Protein AF-A0A5D4RVL4-F1 (afdb_monomer_lite)

Secondary structure (DSSP, 8-state):
-------HHHHHHHHHHHHHHHHHHHHHT-----HHHHHHHHT--HHHHHHHHSS-TTS-----S--

Radius of gyration: 20.82 Å; chains: 1; bounding box: 40×28×59 Å

Structure (mmCIF, N/CA/C/O backbone):
data_AF-A0A5D4RVL4-F1
#
_entry.id   AF-A0A5D4RVL4-F1
#
loop_
_atom_site.group_PDB
_atom_site.id
_atom_site.type_symbol
_atom_site.label_atom_id
_atom_site.label_alt_id
_atom_site.label_comp_id
_atom_site.label_asym_id
_atom_site.label_entity_id
_atom_site.label_seq_id
_atom_site.pdbx_PDB_ins_code
_atom_site.Cartn_x
_atom_site.Cartn_y
_atom_site.Cartn_z
_atom_site.occupancy
_atom_site.B_iso_or_equiv
_atom_site.auth_seq_id
_atom_site.auth_comp_id
_atom_site.auth_asym_id
_atom_site.auth_atom_id
_atom_site.pdbx_PDB_model_num
ATOM 1 N N . MET A 1 1 ? -25.445 -8.107 42.096 1.00 40.84 1 MET A N 1
ATOM 2 C CA . MET A 1 1 ? -24.917 -8.460 40.760 1.00 40.84 1 MET A CA 1
ATOM 3 C C . MET A 1 1 ? -25.311 -7.334 39.823 1.00 40.84 1 MET A C 1
ATOM 5 O O . MET A 1 1 ? -26.501 -7.127 39.637 1.00 40.84 1 MET A O 1
ATOM 9 N N . ILE A 1 2 ? -24.356 -6.521 39.367 1.00 45.69 2 ILE A N 1
ATOM 10 C CA . ILE A 1 2 ? -24.642 -5.404 38.456 1.00 45.69 2 ILE A CA 1
ATOM 11 C C . ILE A 1 2 ? -24.698 -5.999 37.050 1.00 45.69 2 ILE A C 1
ATOM 13 O O . ILE A 1 2 ? -23.673 -6.411 36.514 1.00 45.69 2 ILE A O 1
ATOM 17 N N . ASP A 1 3 ? -25.904 -6.106 36.498 1.00 48.56 3 ASP A N 1
ATOM 18 C CA . ASP A 1 3 ? -26.131 -6.588 35.137 1.00 48.56 3 ASP A CA 1
ATOM 19 C C . ASP A 1 3 ? -25.802 -5.451 34.163 1.00 48.56 3 ASP A C 1
ATOM 21 O O . ASP A 1 3 ? -26.605 -4.549 33.910 1.00 48.56 3 ASP A O 1
ATOM 25 N N . VAL A 1 4 ? -24.557 -5.428 33.685 1.00 61.12 4 VAL A N 1
ATOM 26 C CA . VAL A 1 4 ? -24.109 -4.453 32.690 1.00 61.12 4 VAL A CA 1
ATOM 27 C C . VAL A 1 4 ? -24.647 -4.903 31.334 1.00 61.12 4 VAL A C 1
ATOM 29 O O . VAL A 1 4 ? -24.018 -5.686 30.624 1.00 61.12 4 VAL A O 1
ATOM 32 N N . LYS A 1 5 ? -25.831 -4.407 30.961 1.00 62.78 5 LYS A N 1
ATOM 33 C CA . LYS A 1 5 ? -26.360 -4.542 29.598 1.00 62.78 5 LYS A CA 1
ATOM 34 C C . LYS A 1 5 ? -25.517 -3.698 28.650 1.00 62.78 5 LYS A C 1
ATOM 36 O O . LYS A 1 5 ? -25.797 -2.526 28.409 1.00 62.78 5 LYS A O 1
ATOM 41 N N . VAL A 1 6 ? -24.451 -4.300 28.138 1.00 63.03 6 VAL A N 1
AT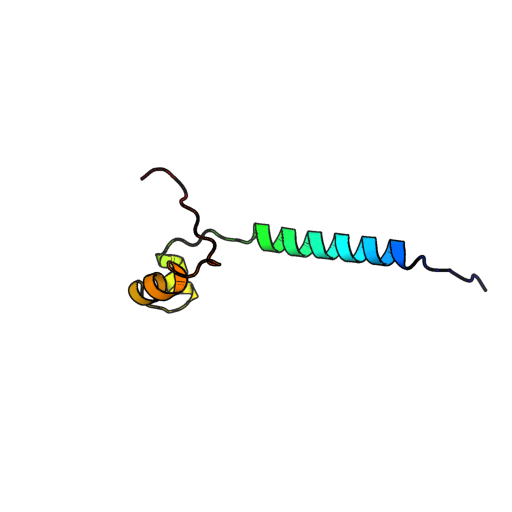OM 42 C CA . VAL A 1 6 ? -23.582 -3.686 27.137 1.00 63.03 6 VAL A CA 1
ATOM 43 C C . VAL A 1 6 ? -24.405 -3.435 25.875 1.00 63.03 6 VAL A C 1
ATOM 45 O O . VAL A 1 6 ? -24.868 -4.370 25.220 1.00 63.03 6 VAL A O 1
ATOM 48 N N . ASN A 1 7 ? -24.601 -2.158 25.544 1.00 68.00 7 ASN A N 1
ATOM 49 C CA . ASN A 1 7 ? -25.281 -1.742 24.327 1.00 68.00 7 ASN A CA 1
ATOM 50 C C . ASN A 1 7 ? -24.415 -2.126 23.117 1.00 68.00 7 ASN A C 1
ATOM 52 O O . ASN A 1 7 ? -23.440 -1.454 22.786 1.00 68.00 7 ASN A O 1
ATOM 56 N N . GLN A 1 8 ? -24.776 -3.235 22.473 1.00 71.56 8 GLN A N 1
ATOM 57 C CA . GLN A 1 8 ? -24.057 -3.814 21.335 1.00 71.56 8 GLN A CA 1
ATOM 58 C C . GLN A 1 8 ? -23.904 -2.831 20.165 1.00 71.56 8 GLN A C 1
ATOM 60 O O . GLN A 1 8 ? -22.908 -2.887 19.447 1.00 71.56 8 GLN A O 1
ATOM 65 N N . ALA A 1 9 ? -24.855 -1.906 19.989 1.00 72.69 9 ALA A N 1
ATOM 66 C CA . ALA A 1 9 ? -24.764 -0.880 18.955 1.00 72.69 9 ALA A CA 1
ATOM 67 C C . ALA A 1 9 ? -23.603 0.086 19.233 1.00 72.69 9 ALA A C 1
ATOM 69 O O . ALA A 1 9 ? -22.799 0.350 18.343 1.00 72.69 9 ALA A O 1
ATOM 70 N N . TYR A 1 10 ? -23.455 0.516 20.488 1.00 73.69 10 TYR A N 1
ATOM 71 C CA . TYR A 1 10 ? -22.382 1.418 20.907 1.00 73.69 10 TYR A CA 1
ATOM 72 C C . TYR A 1 10 ? -20.998 0.756 20.811 1.00 73.69 10 TYR A C 1
ATOM 74 O O . TYR A 1 10 ? -20.034 1.366 20.360 1.00 73.69 10 TYR A O 1
ATOM 82 N N . VAL A 1 11 ? -20.901 -0.535 21.152 1.00 77.56 11 VAL A N 1
ATOM 83 C CA . VAL A 1 11 ? -19.652 -1.303 20.992 1.00 77.56 11 VAL A CA 1
ATOM 84 C C . VAL A 1 11 ? -19.249 -1.420 19.523 1.00 77.56 11 VAL A C 1
ATOM 86 O O . VAL A 1 11 ? -18.072 -1.287 19.189 1.00 77.56 11 VAL A O 1
ATOM 89 N N . LYS A 1 12 ? -20.220 -1.635 18.630 1.00 78.31 12 LYS A N 1
ATOM 90 C CA . LYS A 1 12 ? -19.965 -1.723 17.191 1.00 78.31 12 LYS A CA 1
ATOM 91 C C . LYS A 1 12 ? -19.489 -0.391 16.612 1.00 78.31 12 LYS A C 1
ATOM 93 O O . LYS A 1 12 ? -18.608 -0.396 15.756 1.00 78.31 12 LYS A O 1
ATOM 98 N N . GLU A 1 13 ? -20.033 0.729 17.081 1.00 83.75 13 GLU A N 1
ATOM 99 C CA . GLU A 1 13 ? -19.563 2.060 16.683 1.00 83.75 13 G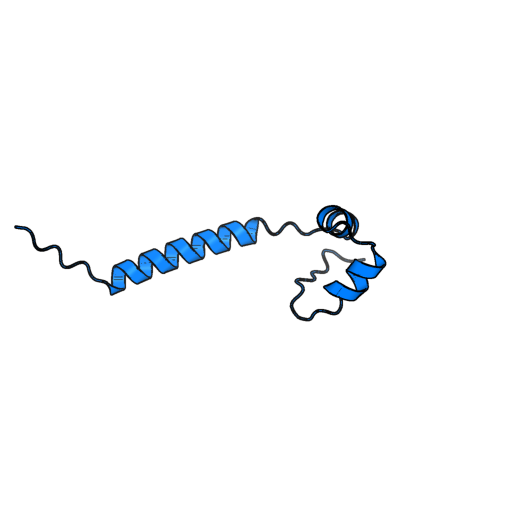LU A CA 1
ATOM 100 C C . GLU A 1 13 ? -18.119 2.311 17.117 1.00 83.75 13 GLU A C 1
ATOM 102 O O . GLU A 1 13 ? -17.311 2.717 16.283 1.00 83.75 13 GLU A O 1
ATOM 107 N N . ILE A 1 14 ? -17.770 1.992 18.369 1.00 83.56 14 ILE A N 1
ATOM 108 C CA . ILE A 1 14 ? -16.392 2.127 18.871 1.00 83.56 14 ILE A CA 1
ATOM 109 C C . ILE A 1 14 ? -15.433 1.268 18.044 1.00 83.56 14 ILE A C 1
ATOM 111 O O . ILE A 1 14 ? -14.400 1.753 17.593 1.00 83.56 14 ILE A O 1
ATOM 115 N N . TYR A 1 15 ? -15.796 0.010 17.786 1.00 81.88 15 TYR A N 1
ATOM 116 C CA . TYR A 1 15 ? -14.987 -0.890 16.967 1.00 81.88 15 TYR A CA 1
ATOM 117 C C . TYR A 1 15 ? -14.755 -0.338 15.553 1.00 81.88 15 TYR A C 1
ATOM 119 O O . TYR A 1 15 ? -13.629 -0.348 15.058 1.00 81.88 15 TYR A O 1
ATOM 127 N N . LEU A 1 16 ? -15.808 0.164 14.901 1.00 85.88 16 LEU A N 1
ATOM 128 C CA . LEU A 1 16 ? -15.698 0.746 13.563 1.00 85.88 16 LEU A CA 1
ATOM 129 C C . LEU A 1 16 ? -14.865 2.033 13.555 1.00 85.88 16 LEU A C 1
ATOM 131 O O . LEU A 1 16 ? -14.174 2.290 12.569 1.00 85.88 16 LEU A O 1
ATOM 135 N N . ASP A 1 17 ? -14.920 2.835 14.617 1.00 88.31 17 ASP A N 1
ATOM 136 C CA . ASP A 1 17 ? -14.103 4.044 14.755 1.00 88.31 17 ASP A CA 1
ATOM 137 C C . ASP A 1 17 ? -12.613 3.709 14.931 1.00 88.31 17 ASP A C 1
ATOM 139 O O . ASP A 1 17 ? -11.765 4.267 14.230 1.00 88.31 17 ASP A O 1
ATOM 143 N N . GLU A 1 18 ? -12.293 2.735 15.786 1.00 85.12 18 GLU A N 1
ATOM 144 C CA . GLU A 1 18 ? -10.931 2.219 15.979 1.00 85.12 18 GLU A 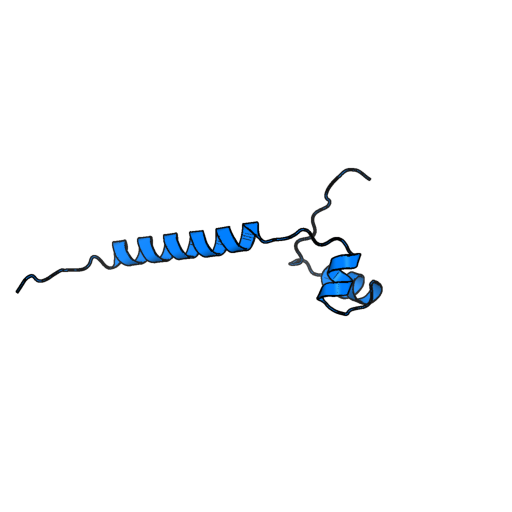CA 1
ATOM 145 C C . GLU A 1 18 ? -10.367 1.642 14.668 1.00 85.12 18 GLU A C 1
ATOM 147 O O . GLU A 1 18 ? -9.239 1.941 14.267 1.00 85.12 18 GLU A O 1
ATOM 152 N N . LEU A 1 19 ? -11.188 0.872 13.944 1.00 85.25 19 LEU A N 1
ATOM 153 C CA . LEU A 1 19 ? -10.814 0.273 12.664 1.00 85.25 19 LEU A CA 1
ATOM 154 C C . LEU A 1 19 ? -10.540 1.346 11.602 1.00 85.25 19 LEU A C 1
ATOM 156 O O . LEU A 1 19 ? -9.537 1.280 10.890 1.00 85.25 19 LEU A O 1
ATOM 160 N N . LYS A 1 20 ? -11.393 2.375 11.528 1.00 85.12 20 LYS A N 1
ATOM 161 C CA . LYS A 1 20 ? -11.178 3.524 10.640 1.00 85.12 20 LYS A CA 1
ATOM 162 C C . LYS A 1 20 ? -9.899 4.271 10.988 1.00 85.12 20 LYS A C 1
ATOM 164 O O . LYS A 1 20 ? -9.182 4.661 10.072 1.00 85.12 20 LYS A O 1
ATOM 169 N N . LYS A 1 21 ? -9.590 4.465 12.274 1.00 84.69 21 LYS A N 1
ATOM 170 C CA . LYS A 1 21 ? -8.328 5.086 12.707 1.00 84.69 21 LYS A CA 1
ATOM 171 C C . LYS A 1 21 ? -7.122 4.266 12.254 1.00 84.69 21 LYS A C 1
ATOM 173 O O . LYS A 1 21 ? -6.215 4.845 11.667 1.00 84.69 21 LYS A O 1
ATOM 178 N N . GLY A 1 22 ? -7.153 2.943 12.430 1.00 81.19 22 GLY A N 1
ATOM 179 C CA . GLY A 1 22 ? -6.089 2.046 11.968 1.00 81.19 22 GLY A CA 1
ATOM 180 C C . GLY A 1 22 ? -5.869 2.102 10.453 1.00 81.19 22 GLY A C 1
ATOM 181 O O . GLY A 1 22 ? -4.735 2.239 10.000 1.00 81.19 22 GLY A O 1
ATOM 182 N N . ILE A 1 23 ? -6.951 2.088 9.666 1.00 77.50 23 ILE A N 1
ATOM 183 C CA . ILE A 1 23 ? -6.874 2.239 8.202 1.00 77.50 23 ILE A CA 1
ATOM 184 C C . ILE A 1 23 ? -6.295 3.609 7.830 1.00 77.50 23 ILE A C 1
ATOM 186 O O . ILE A 1 23 ? -5.409 3.693 6.988 1.00 77.50 23 ILE A O 1
ATOM 190 N N . LYS A 1 24 ? -6.733 4.682 8.494 1.00 74.38 24 LYS A N 1
ATOM 191 C CA . LYS A 1 24 ? -6.257 6.047 8.224 1.00 74.38 24 LYS A CA 1
ATOM 192 C C . LYS A 1 24 ? -4.779 6.237 8.585 1.00 74.38 24 LYS A C 1
ATOM 194 O O . LYS A 1 24 ? -4.083 7.019 7.942 1.00 74.38 24 LYS A O 1
ATOM 199 N N . GLU A 1 25 ? -4.298 5.544 9.615 1.00 72.88 25 GLU A N 1
ATOM 200 C CA . GLU A 1 25 ? -2.880 5.493 9.985 1.00 72.88 25 GLU A CA 1
ATOM 201 C C . GLU A 1 25 ? -2.062 4.779 8.895 1.00 72.88 25 GLU A C 1
ATOM 203 O O . GLU A 1 25 ? -1.019 5.281 8.478 1.00 72.88 25 GLU A O 1
ATOM 208 N N . ALA A 1 26 ? -2.576 3.660 8.371 1.00 66.56 26 ALA A N 1
ATOM 209 C CA . ALA A 1 26 ? -1.962 2.927 7.266 1.00 66.56 26 ALA A CA 1
ATOM 210 C C . ALA A 1 26 ? -1.959 3.739 5.956 1.00 66.56 26 ALA A C 1
ATOM 212 O O . ALA A 1 26 ? -0.946 3.784 5.262 1.00 66.56 26 ALA A O 1
ATOM 213 N N . GLU A 1 27 ? -3.037 4.467 5.651 1.00 63.34 27 GLU A N 1
ATOM 214 C CA . GLU A 1 27 ? -3.110 5.365 4.490 1.00 63.34 27 GLU A CA 1
ATOM 215 C C . GLU A 1 27 ? -2.083 6.506 4.570 1.00 63.34 27 GLU A C 1
ATOM 217 O O . GLU A 1 27 ? -1.491 6.873 3.554 1.00 63.34 27 GLU A O 1
ATOM 222 N N . LYS A 1 28 ? -1.804 7.047 5.765 1.00 59.62 28 LYS A N 1
ATOM 223 C CA . LYS A 1 28 ? -0.742 8.058 5.949 1.00 59.62 28 LYS A CA 1
ATOM 224 C C . LYS A 1 28 ? 0.660 7.505 5.684 1.00 59.62 28 LYS A C 1
ATOM 226 O O . LYS A 1 28 ? 1.560 8.282 5.374 1.00 59.62 28 LYS A O 1
ATOM 231 N N . GLN A 1 29 ? 0.844 6.191 5.792 1.00 59.34 29 GLN A N 1
ATOM 232 C CA . GLN A 1 29 ? 2.087 5.506 5.435 1.00 59.34 29 GLN A CA 1
ATOM 233 C C . GLN A 1 29 ? 2.160 5.142 3.949 1.00 59.34 29 GLN A C 1
ATOM 235 O O . GLN A 1 29 ? 3.126 4.498 3.539 1.00 59.34 29 GLN A O 1
ATOM 240 N N . THR A 1 30 ? 1.193 5.566 3.126 1.00 59.00 30 THR A N 1
ATOM 241 C CA . THR A 1 30 ? 1.274 5.406 1.670 1.00 59.00 30 THR A CA 1
ATOM 242 C C . THR A 1 30 ? 2.387 6.308 1.142 1.00 59.00 30 THR A C 1
ATOM 244 O O . THR A 1 30 ? 2.189 7.470 0.788 1.00 59.00 30 THR A O 1
ATOM 247 N N . ILE A 1 31 ? 3.607 5.780 1.150 1.00 62.97 31 ILE A N 1
ATOM 248 C CA . ILE A 1 31 ? 4.776 6.432 0.582 1.00 62.97 31 ILE A CA 1
ATOM 249 C C . ILE A 1 31 ? 4.562 6.449 -0.929 1.00 62.97 31 ILE A C 1
ATOM 251 O O . ILE A 1 31 ? 4.426 5.402 -1.560 1.00 62.97 31 ILE A O 1
ATOM 255 N N . PHE A 1 32 ? 4.554 7.640 -1.527 1.00 69.38 32 PHE A N 1
ATOM 256 C CA . PHE A 1 32 ? 4.613 7.766 -2.978 1.00 69.38 32 PHE A CA 1
ATOM 257 C C . PHE A 1 32 ? 5.945 7.190 -3.462 1.00 69.38 32 PHE A C 1
ATOM 259 O O . PHE A 1 32 ? 6.993 7.832 -3.367 1.00 69.38 32 PHE A O 1
ATOM 266 N N . TRP A 1 33 ? 5.922 5.959 -3.964 1.00 76.25 33 TRP A N 1
ATOM 267 C CA . TRP A 1 33 ? 7.110 5.345 -4.535 1.00 76.25 33 TRP A CA 1
ATOM 268 C C . TRP A 1 33 ? 7.358 5.889 -5.936 1.00 76.25 33 TRP A C 1
ATOM 270 O O . TRP A 1 33 ? 6.559 5.726 -6.858 1.00 76.25 33 TRP A O 1
ATOM 280 N N . HIS A 1 34 ? 8.519 6.512 -6.119 1.00 78.31 34 HIS A N 1
ATOM 281 C CA . HIS A 1 34 ? 9.049 6.748 -7.455 1.00 78.31 34 HIS A CA 1
ATOM 282 C C . HIS A 1 34 ? 9.403 5.409 -8.119 1.00 78.31 34 HIS A C 1
ATOM 284 O O . HIS A 1 34 ? 9.713 4.437 -7.435 1.00 78.31 34 HIS A O 1
ATOM 290 N N . MET A 1 35 ? 9.433 5.363 -9.456 1.00 81.00 35 MET A N 1
ATOM 291 C CA . MET A 1 35 ? 9.652 4.126 -10.231 1.00 81.00 35 MET A CA 1
ATOM 292 C C . MET A 1 35 ? 10.862 3.296 -9.758 1.00 81.00 35 MET A C 1
ATOM 294 O O . MET A 1 35 ? 10.794 2.074 -9.710 1.00 81.00 35 MET A O 1
ATOM 298 N N . LYS A 1 36 ? 11.963 3.951 -9.359 1.00 82.69 36 LYS A N 1
ATOM 299 C CA . LYS A 1 36 ? 13.157 3.268 -8.829 1.00 82.69 36 LYS A CA 1
ATOM 300 C C . LYS A 1 36 ? 12.895 2.547 -7.504 1.00 82.69 36 LYS A C 1
ATOM 302 O O . LYS A 1 36 ? 13.378 1.437 -7.321 1.00 82.69 36 LYS A O 1
ATOM 307 N N . GLU A 1 37 ? 12.135 3.164 -6.602 1.00 84.88 37 GLU A N 1
ATOM 308 C CA . GLU A 1 37 ? 11.740 2.529 -5.342 1.00 84.88 37 GLU A CA 1
ATOM 309 C C . GLU A 1 37 ? 10.738 1.406 -5.591 1.00 84.88 37 GLU A C 1
ATOM 311 O O . GLU A 1 37 ? 10.889 0.335 -5.021 1.00 84.88 37 GLU A O 1
ATOM 316 N N . LEU A 1 38 ? 9.790 1.591 -6.512 1.00 84.25 38 LEU A N 1
ATOM 317 C CA . LEU A 1 38 ? 8.819 0.557 -6.874 1.00 84.25 38 LEU A CA 1
ATOM 318 C C . LEU A 1 38 ? 9.510 -0.711 -7.413 1.00 84.25 38 LEU A C 1
ATOM 320 O O . LEU A 1 38 ? 9.211 -1.818 -6.971 1.00 84.25 38 LEU A O 1
ATOM 324 N N . VAL A 1 39 ? 10.495 -0.536 -8.298 1.00 86.88 39 VAL A N 1
ATOM 325 C CA . VAL A 1 39 ? 11.377 -1.605 -8.797 1.00 86.88 39 VAL A CA 1
ATOM 326 C C . VAL A 1 39 ? 12.176 -2.254 -7.667 1.00 86.88 39 VAL A C 1
ATOM 328 O O . VAL 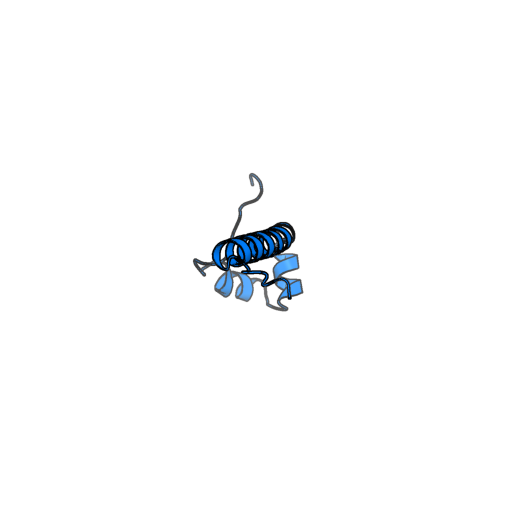A 1 39 ? 12.233 -3.478 -7.584 1.00 86.88 39 VAL A O 1
ATOM 331 N N . ARG A 1 40 ? 12.762 -1.454 -6.766 1.00 86.31 40 ARG A N 1
ATOM 332 C CA . ARG A 1 40 ? 13.563 -1.956 -5.638 1.00 86.31 40 ARG A CA 1
ATOM 333 C C . ARG A 1 40 ? 12.737 -2.783 -4.651 1.00 86.31 40 ARG A C 1
ATOM 335 O O . ARG A 1 40 ? 13.218 -3.816 -4.203 1.00 86.31 40 ARG A O 1
ATOM 342 N N . GLN A 1 41 ? 11.527 -2.334 -4.318 1.00 82.31 41 GLN A N 1
ATOM 343 C CA . GLN A 1 41 ? 10.644 -3.002 -3.356 1.00 82.31 41 GLN A CA 1
ATOM 344 C C . GLN A 1 41 ? 10.042 -4.293 -3.923 1.00 82.31 41 GLN A C 1
ATOM 346 O O . GLN A 1 41 ? 9.930 -5.278 -3.203 1.00 82.31 41 GLN A O 1
ATOM 351 N N . ASN A 1 42 ? 9.685 -4.309 -5.213 1.00 82.00 42 ASN A N 1
ATOM 352 C CA . ASN A 1 42 ? 9.082 -5.487 -5.847 1.00 82.00 42 ASN A CA 1
ATOM 353 C C . ASN A 1 42 ? 10.117 -6.457 -6.444 1.00 82.00 42 ASN A C 1
ATOM 355 O O . ASN A 1 42 ? 9.769 -7.581 -6.789 1.00 82.00 42 ASN A O 1
ATOM 359 N N . GLY A 1 43 ? 11.378 -6.040 -6.612 1.00 85.62 43 GLY A N 1
ATOM 360 C CA . GLY A 1 43 ? 12.419 -6.842 -7.270 1.00 85.62 43 GLY A CA 1
ATOM 361 C C . GLY A 1 43 ? 12.189 -7.060 -8.773 1.00 85.62 43 GLY A C 1
ATOM 362 O O . GLY A 1 43 ? 12.828 -7.916 -9.380 1.00 85.62 43 GLY A O 1
ATOM 363 N N . LEU A 1 44 ? 11.272 -6.301 -9.379 1.00 86.19 44 LEU A N 1
ATOM 364 C CA . LEU A 1 44 ? 10.850 -6.444 -10.772 1.00 86.19 44 LEU A CA 1
ATOM 365 C C . LEU A 1 44 ? 11.588 -5.471 -11.688 1.00 86.19 44 LEU A C 1
ATOM 367 O O . LEU A 1 44 ? 11.957 -4.373 -11.283 1.00 86.19 44 LEU A O 1
ATOM 371 N N . SER A 1 45 ? 11.750 -5.833 -12.962 1.00 85.81 45 SER A N 1
ATOM 372 C CA . SER A 1 45 ? 12.294 -4.905 -13.958 1.00 85.81 45 SER A CA 1
ATOM 373 C C . SER A 1 45 ? 11.342 -3.725 -14.199 1.00 85.81 45 SER A C 1
ATOM 375 O O . SER A 1 45 ? 10.127 -3.869 -14.075 1.00 85.81 45 SER A O 1
ATOM 377 N N . VAL A 1 46 ? 11.875 -2.569 -14.613 1.00 83.19 46 VAL A N 1
ATOM 378 C CA . VAL A 1 46 ? 11.064 -1.377 -14.947 1.00 83.19 46 VAL A CA 1
ATOM 379 C C . VAL A 1 46 ? 9.963 -1.711 -15.961 1.00 83.19 46 VAL A C 1
ATOM 381 O O . VAL A 1 46 ? 8.834 -1.254 -15.810 1.00 83.19 46 VAL A O 1
ATOM 384 N N . ASN A 1 47 ? 10.271 -2.542 -16.961 1.00 86.56 47 ASN A N 1
ATOM 385 C CA . ASN A 1 47 ? 9.324 -2.925 -18.009 1.00 86.56 47 ASN A CA 1
ATOM 386 C C . ASN A 1 47 ? 8.171 -3.765 -17.448 1.00 86.56 47 ASN A C 1
ATOM 388 O O . ASN A 1 47 ? 7.017 -3.536 -17.794 1.00 86.56 47 ASN A O 1
ATOM 392 N N . THR A 1 48 ? 8.486 -4.710 -16.561 1.00 85.81 48 THR A N 1
ATOM 393 C CA . THR A 1 48 ? 7.492 -5.544 -15.874 1.00 85.81 48 THR A CA 1
ATOM 394 C C . THR A 1 48 ? 6.602 -4.682 -14.988 1.00 85.81 48 THR A C 1
ATOM 396 O O . THR A 1 48 ? 5.386 -4.751 -15.080 1.00 85.81 48 THR A O 1
ATOM 399 N N . VAL A 1 49 ? 7.199 -3.769 -14.217 1.00 85.25 49 VAL A N 1
ATOM 400 C CA . VAL A 1 49 ? 6.441 -2.851 -13.363 1.00 85.25 49 VAL A CA 1
ATOM 401 C C . VAL A 1 49 ? 5.501 -1.960 -14.183 1.00 85.25 49 VAL A C 1
ATOM 403 O O . VAL A 1 49 ? 4.363 -1.712 -13.792 1.00 85.25 49 VAL A O 1
ATOM 406 N N . GLN A 1 50 ? 5.954 -1.477 -15.338 1.00 83.50 50 GLN A N 1
ATOM 407 C CA . GLN A 1 50 ? 5.130 -0.651 -16.210 1.00 83.50 50 GLN A CA 1
ATOM 408 C C . GLN A 1 50 ? 3.991 -1.451 -16.861 1.00 83.50 50 GLN A C 1
ATOM 410 O O . GLN A 1 50 ? 2.889 -0.930 -16.970 1.00 83.50 50 GLN A O 1
ATOM 415 N N . ASN A 1 51 ? 4.218 -2.699 -17.264 1.00 84.75 51 ASN A N 1
ATOM 416 C CA . ASN A 1 51 ? 3.175 -3.533 -17.868 1.00 84.75 51 ASN A CA 1
ATOM 417 C C . ASN A 1 51 ? 2.154 -4.059 -16.855 1.00 84.75 51 ASN A C 1
ATOM 419 O O . ASN A 1 51 ? 0.973 -4.132 -17.179 1.00 84.75 51 ASN A O 1
ATOM 423 N N . ASP A 1 52 ? 2.588 -4.362 -15.636 1.00 82.12 52 ASP A N 1
ATOM 424 C CA . ASP A 1 52 ? 1.720 -5.010 -14.656 1.00 82.12 52 ASP A CA 1
ATOM 425 C C . ASP A 1 52 ? 0.993 -3.985 -13.781 1.00 82.12 52 ASP A C 1
ATOM 427 O O . ASP A 1 52 ? -0.176 -4.162 -13.477 1.00 82.12 52 ASP A O 1
ATOM 431 N N . PHE A 1 53 ? 1.636 -2.872 -13.404 1.00 80.44 53 PHE A N 1
ATOM 432 C CA . PHE A 1 53 ? 1.010 -1.897 -12.500 1.00 80.44 53 PHE A CA 1
ATOM 433 C C . PHE A 1 53 ? 0.379 -0.703 -13.220 1.00 80.44 53 PHE A C 1
ATOM 435 O O . PHE A 1 53 ? -0.605 -0.159 -12.736 1.00 80.44 53 PHE A O 1
ATOM 442 N N . PHE A 1 54 ? 0.908 -0.234 -14.359 1.00 77.62 54 PHE A N 1
ATOM 443 C CA . PHE A 1 54 ? 0.407 1.023 -14.951 1.00 77.62 54 PHE A CA 1
ATOM 444 C C . PHE A 1 54 ? -0.872 0.845 -15.775 1.00 77.62 54 PHE A C 1
ATOM 446 O O . PHE A 1 54 ? -1.501 1.853 -16.113 1.00 77.62 54 PHE A O 1
ATOM 453 N N . TYR A 1 55 ? -1.228 -0.396 -16.104 1.00 78.69 55 TYR A N 1
ATOM 454 C CA . TYR A 1 55 ? -2.445 -0.743 -16.837 1.00 78.69 55 TYR A CA 1
ATOM 455 C C . TYR A 1 55 ? -3.528 -1.346 -15.935 1.00 78.69 55 TYR A C 1
ATOM 457 O O . TYR A 1 55 ? -4.665 -1.483 -16.381 1.00 78.69 55 TYR A O 1
ATOM 465 N N . GLU A 1 56 ? -3.202 -1.650 -14.675 1.00 80.94 56 GLU A N 1
ATOM 466 C CA . GLU A 1 56 ? -4.174 -2.104 -13.684 1.00 80.94 56 GLU A CA 1
ATOM 467 C C . GLU A 1 56 ? -5.036 -0.923 -13.204 1.00 80.94 56 GLU A C 1
ATOM 469 O O . GLU A 1 56 ? -4.496 0.067 -12.696 1.00 80.94 56 GLU A O 1
ATOM 474 N N . PRO A 1 57 ? -6.373 -0.989 -13.357 1.00 77.81 57 PRO A N 1
ATOM 475 C CA . PRO A 1 57 ? -7.274 0.108 -13.000 1.00 77.81 57 PRO A CA 1
ATOM 476 C C . PRO A 1 57 ? -7.281 0.418 -11.498 1.00 77.81 57 PRO A C 1
ATOM 478 O O . PRO A 1 57 ? -7.546 1.559 -11.120 1.00 77.81 57 PRO A O 1
ATOM 481 N N . ASP A 1 58 ? -6.940 -0.562 -10.660 1.00 79.31 58 ASP A N 1
ATOM 482 C CA . ASP A 1 58 ? -6.890 -0.413 -9.203 1.00 79.31 58 ASP A CA 1
ATOM 483 C C . ASP A 1 58 ? -5.533 0.099 -8.692 1.00 79.31 58 ASP A C 1
ATOM 485 O O . ASP A 1 58 ? -5.357 0.317 -7.491 1.00 79.31 58 ASP A O 1
ATOM 489 N N . PHE A 1 59 ? -4.553 0.322 -9.576 1.00 79.69 59 PHE A N 1
ATOM 490 C CA . PHE A 1 59 ? -3.248 0.813 -9.156 1.00 79.69 59 PHE A CA 1
ATOM 491 C C . PHE A 1 59 ? -3.298 2.320 -8.826 1.00 79.69 59 PHE A C 1
ATOM 493 O O . PHE A 1 59 ? -3.600 3.138 -9.704 1.00 79.69 59 PHE A O 1
ATOM 500 N N . PRO A 1 60 ? -2.950 2.738 -7.590 1.00 76.31 60 PRO A N 1
ATOM 501 C CA . PRO A 1 60 ? -3.026 4.133 -7.154 1.00 76.31 60 PRO A CA 1
ATOM 502 C C . PRO A 1 60 ? -1.909 4.982 -7.784 1.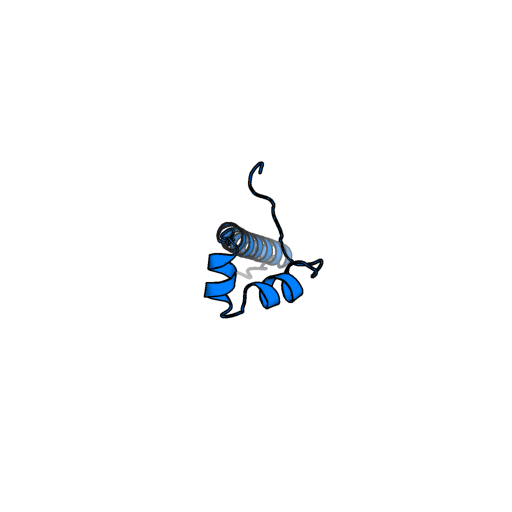00 76.31 60 PRO A C 1
ATOM 504 O O . PRO A 1 60 ? -0.890 5.302 -7.166 1.00 76.31 60 PRO A O 1
ATOM 507 N N . ARG A 1 61 ? -2.094 5.367 -9.051 1.00 76.44 61 ARG A N 1
ATOM 508 C CA . ARG A 1 61 ? -1.139 6.174 -9.816 1.00 76.44 61 ARG A CA 1
ATOM 509 C C . ARG A 1 61 ? -1.439 7.662 -9.673 1.00 76.44 61 ARG A C 1
ATOM 511 O O . ARG A 1 61 ? -2.362 8.195 -1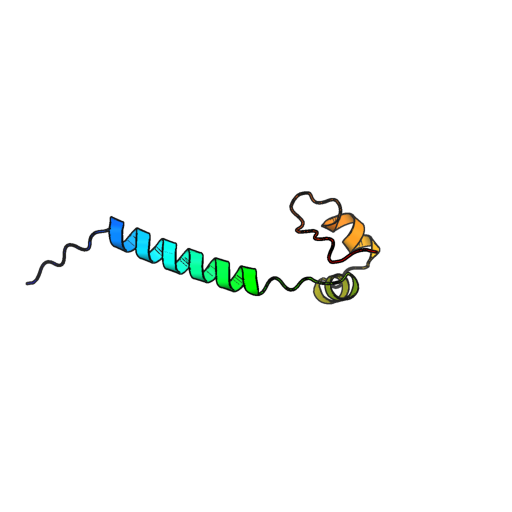0.283 1.00 76.44 61 ARG A O 1
ATOM 518 N N . TYR A 1 62 ? -0.564 8.366 -8.964 1.00 76.31 62 TYR A N 1
ATOM 519 C CA . TYR A 1 62 ? -0.647 9.816 -8.805 1.00 76.31 62 TYR A CA 1
ATOM 520 C C . TYR A 1 62 ? 0.489 10.523 -9.547 1.00 76.31 62 TYR A C 1
ATOM 522 O O . TYR A 1 62 ? 1.668 10.234 -9.338 1.00 76.31 62 TYR A O 1
ATOM 530 N N . LYS A 1 63 ? 0.149 11.491 -10.411 1.00 71.56 63 LYS A N 1
ATOM 531 C CA . LYS A 1 63 ? 1.141 12.404 -10.997 1.00 71.56 63 LYS A CA 1
ATOM 532 C C . LYS A 1 63 ? 1.452 13.504 -9.980 1.00 71.56 63 LYS A C 1
ATOM 534 O O . LYS A 1 63 ? 0.667 14.434 -9.813 1.00 71.56 63 LYS A O 1
ATOM 539 N N . VAL A 1 64 ? 2.599 13.407 -9.311 1.00 69.38 64 VAL A N 1
ATOM 540 C CA . VAL A 1 64 ? 3.077 14.444 -8.386 1.00 69.38 64 VAL A CA 1
ATOM 541 C C . VAL A 1 64 ? 3.935 15.450 -9.159 1.00 69.38 64 VAL A C 1
ATOM 543 O O . VAL A 1 64 ? 5.022 15.120 -9.627 1.00 69.38 64 VAL A O 1
ATOM 546 N N . GLY A 1 65 ? 3.436 16.681 -9.307 1.00 69.19 65 GLY A N 1
ATOM 547 C CA . GLY A 1 65 ? 4.137 17.794 -9.962 1.00 69.19 65 GLY A CA 1
ATOM 548 C C . GLY A 1 65 ? 3.767 18.042 -11.433 1.00 69.19 65 GLY A C 1
ATOM 549 O O . GLY A 1 65 ? 2.932 17.363 -12.034 1.00 69.19 65 GLY A O 1
ATOM 550 N N . ARG A 1 66 ? 4.395 19.069 -12.022 1.00 67.25 66 ARG A N 1
ATOM 551 C CA . ARG A 1 66 ? 4.267 19.448 -13.439 1.00 67.25 66 ARG A CA 1
ATOM 552 C C . ARG A 1 66 ? 5.624 19.353 -14.133 1.00 67.25 66 ARG A C 1
ATOM 554 O O . ARG A 1 66 ? 6.354 20.336 -14.195 1.00 67.25 66 ARG A O 1
ATOM 561 N N . LYS A 1 67 ? 5.933 18.168 -14.641 1.00 46.72 67 LYS A N 1
ATOM 562 C CA . LYS A 1 67 ? 6.702 17.912 -15.866 1.00 46.72 67 LYS A CA 1
ATOM 563 C C . LYS A 1 67 ? 6.523 16.430 -16.158 1.00 46.72 67 LYS A C 1
ATOM 565 O O . LYS A 1 67 ? 7.155 15.607 -15.475 1.00 46.72 67 LYS A O 1
#

Organism: NCBI:txid189381

Foldseek 3Di:
DDPPPPPVVVVVVVVVVVVVVVVVVVVVVPPPDDLVRVCVVVVDDSVCCCVPQVPDPPRPDDDDDDD

pLDDT: mean 75.45, std 10.98, range [40.84, 88.31]

Sequence (67 aa):
MIDVKVNQAYVKEIYLDELKKGIKEAEKQTIFWHMKELVRQNGLSVNTVQNDFFYEPDFPRYKVGRK